Protein AF-A0A401IWB9-F1 (afdb_monomer_lite)

InterPro domains:
  IPR001991 Sodium:dicarboxylate symporter [PF00375] (31-141)
  IPR001991 Sodium:dicarboxylate symporter [PTHR42865] (23-133)
  IPR036458 Sodium:dicarboxylate symporter superfamily [G3DSA:1.10.3860.10] (20-152)
  IPR036458 Sodium:dicarboxylate symporter superfamily [SSF118215] (30-143)

Structure (mmCIF, N/CA/C/O backbone):
data_AF-A0A401IWB9-F1
#
_entry.id   AF-A0A401IWB9-F1
#
loop_
_atom_site.group_PDB
_atom_site.id
_atom_site.type_symbol
_atom_site.label_atom_id
_atom_site.label_alt_id
_atom_site.label_comp_id
_atom_site.label_asym_id
_atom_site.label_entity_id
_atom_site.label_seq_id
_atom_site.pdbx_PDB_ins_code
_atom_site.Cartn_x
_atom_site.Cartn_y
_atom_site.Cartn_z
_atom_site.occupancy
_atom_site.B_iso_or_equiv
_atom_site.auth_seq_id
_atom_site.auth_comp_id
_atom_site.auth_asym_id
_atom_site.auth_atom_id
_atom_site.pdbx_PDB_model_num
ATOM 1 N N . MET A 1 1 ? -17.766 -15.327 30.382 1.00 57.47 1 MET A N 1
ATOM 2 C CA . MET A 1 1 ? -18.287 -14.233 29.534 1.00 57.47 1 MET A CA 1
ATOM 3 C C . MET A 1 1 ? -17.286 -13.827 28.449 1.00 57.47 1 MET A C 1
ATOM 5 O O . MET A 1 1 ? -17.728 -13.630 27.328 1.00 57.47 1 MET A O 1
ATOM 9 N N . GLU A 1 2 ? -15.971 -13.803 28.717 1.00 59.25 2 GLU A N 1
ATOM 10 C CA . GLU A 1 2 ? -14.919 -13.500 27.714 1.00 59.25 2 GLU A CA 1
ATOM 11 C C . GLU A 1 2 ? -14.899 -14.417 26.475 1.00 59.25 2 GLU A C 1
ATOM 13 O O . GLU A 1 2 ? -14.804 -13.928 25.352 1.00 59.25 2 GLU A O 1
ATOM 18 N N . TYR A 1 3 ? -15.099 -15.730 26.636 1.00 63.66 3 TYR A N 1
ATOM 19 C CA . TYR A 1 3 ? -15.138 -16.655 25.491 1.00 63.66 3 TYR A CA 1
ATOM 20 C C . TYR A 1 3 ? -16.298 -16.385 24.520 1.00 63.66 3 TYR A C 1
ATOM 22 O O . TYR A 1 3 ? -16.199 -16.677 23.331 1.00 63.66 3 TYR A O 1
ATOM 30 N N . LEU A 1 4 ? -17.405 -15.817 25.014 1.00 63.91 4 LEU A N 1
ATOM 31 C CA . LEU A 1 4 ? -18.575 -15.511 24.190 1.00 63.91 4 LEU A CA 1
ATOM 32 C C . LEU A 1 4 ? -18.304 -14.284 23.307 1.00 63.91 4 LEU A C 1
ATOM 34 O O . LEU A 1 4 ? -18.675 -14.268 22.139 1.00 63.91 4 LEU A O 1
ATOM 38 N N . THR A 1 5 ? -17.607 -13.279 23.847 1.00 67.12 5 THR A N 1
ATOM 39 C CA . THR A 1 5 ? -17.209 -12.075 23.105 1.00 67.12 5 THR A CA 1
ATOM 40 C C . THR A 1 5 ? -16.154 -12.363 22.040 1.00 67.12 5 THR A C 1
ATOM 42 O O . THR A 1 5 ? -16.248 -11.815 20.943 1.00 67.12 5 THR A O 1
ATOM 45 N N . GLU A 1 6 ? -15.204 -13.264 22.310 1.00 65.88 6 GLU A N 1
ATOM 46 C CA . GLU A 1 6 ? -14.220 -13.714 21.313 1.00 65.88 6 GLU A CA 1
ATOM 47 C C . GLU A 1 6 ? -14.897 -14.433 20.140 1.00 65.88 6 GLU A C 1
ATOM 49 O O . GLU A 1 6 ? -14.651 -14.100 18.980 1.00 65.88 6 GLU A O 1
ATOM 54 N N . PHE A 1 7 ? -15.817 -15.361 20.429 1.00 73.50 7 PHE A N 1
ATOM 55 C CA . PHE A 1 7 ? -16.559 -16.084 19.393 1.00 73.50 7 PHE A CA 1
ATOM 56 C C . PHE A 1 7 ? -17.423 -15.153 18.535 1.00 73.50 7 PHE A C 1
ATOM 58 O O . PHE A 1 7 ? -17.463 -15.298 17.313 1.00 73.50 7 PHE A O 1
ATOM 65 N N . VAL A 1 8 ? -18.089 -14.174 19.157 1.00 73.06 8 VAL A N 1
ATOM 66 C CA . VAL A 1 8 ? -18.911 -13.175 18.454 1.00 73.06 8 VAL A CA 1
ATOM 67 C C . VAL A 1 8 ? -18.057 -12.296 17.541 1.00 73.06 8 VAL A C 1
ATOM 69 O O . VAL A 1 8 ? -18.472 -12.003 16.423 1.00 73.06 8 VAL A O 1
ATOM 72 N N . LEU A 1 9 ? -16.855 -11.912 17.965 1.00 68.50 9 LEU A N 1
ATOM 73 C CA . LEU A 1 9 ? -15.958 -11.090 17.153 1.00 68.50 9 LEU A CA 1
ATOM 74 C C . LEU A 1 9 ? -15.316 -11.854 15.997 1.00 68.50 9 LEU A C 1
ATOM 76 O O . LEU A 1 9 ? -15.211 -11.307 14.901 1.00 68.50 9 LEU A O 1
ATOM 80 N N . ILE A 1 10 ? -14.953 -13.119 16.205 1.00 71.75 10 ILE A N 1
ATOM 81 C CA . ILE A 1 10 ? -14.496 -14.001 15.124 1.00 71.75 10 ILE A CA 1
ATOM 82 C C . ILE A 1 10 ? -15.629 -14.216 14.113 1.00 71.75 10 ILE A C 1
ATOM 84 O O . ILE A 1 10 ? -15.398 -14.129 12.909 1.00 71.75 10 ILE A O 1
ATOM 88 N N . LEU A 1 11 ? -16.867 -14.408 14.579 1.00 73.19 11 LEU A N 1
ATOM 89 C CA . LEU A 1 11 ? -18.049 -14.468 13.714 1.00 73.19 11 LEU A CA 1
ATOM 90 C C . LEU A 1 11 ? -18.284 -13.160 12.956 1.00 73.19 11 LEU A C 1
ATOM 92 O O . LEU A 1 11 ? -18.688 -13.196 11.797 1.00 73.19 11 LEU A O 1
ATOM 96 N N . LEU A 1 12 ? -18.009 -12.013 13.572 1.00 72.56 12 LEU A N 1
ATOM 97 C CA . LEU A 1 12 ? -18.176 -10.708 12.942 1.00 72.56 12 LEU A CA 1
ATOM 98 C C . LEU A 1 12 ? -17.075 -10.426 11.904 1.00 72.56 12 LEU A C 1
ATOM 100 O O . LEU A 1 12 ? -17.372 -9.918 10.825 1.00 72.56 12 LEU A O 1
ATOM 104 N N . ALA A 1 13 ? -15.833 -10.841 12.167 1.00 67.50 13 ALA A N 1
ATOM 105 C CA . ALA A 1 13 ? -14.743 -10.827 11.190 1.00 67.50 13 ALA A CA 1
ATOM 106 C C . ALA A 1 13 ? -15.005 -11.807 10.030 1.00 67.50 13 ALA A C 1
ATOM 108 O O . ALA A 1 13 ? -14.793 -11.472 8.863 1.00 67.50 13 ALA A O 1
ATOM 109 N N . ALA A 1 14 ? -15.544 -12.992 10.324 1.00 71.88 14 ALA A N 1
ATOM 110 C CA . ALA A 1 14 ? -15.978 -13.949 9.313 1.00 71.88 14 ALA A CA 1
ATOM 111 C C . ALA A 1 14 ? -17.156 -13.408 8.486 1.00 71.88 14 ALA A C 1
ATOM 113 O O . ALA A 1 14 ? -17.167 -13.572 7.269 1.00 71.88 14 ALA A O 1
ATOM 114 N N . ALA A 1 15 ? -18.110 -12.708 9.105 1.00 71.25 15 ALA A N 1
ATOM 115 C CA . ALA A 1 15 ? -19.214 -12.043 8.415 1.00 71.25 15 ALA A CA 1
ATOM 116 C C . ALA A 1 15 ? -18.725 -10.884 7.534 1.00 71.25 15 ALA A C 1
ATOM 118 O O . ALA A 1 15 ? -19.218 -10.708 6.421 1.00 71.25 15 ALA A O 1
ATOM 119 N N . PHE A 1 16 ? -17.715 -10.136 7.984 1.00 70.12 16 PHE A N 1
ATOM 120 C CA . PHE A 1 16 ? -17.045 -9.107 7.191 1.00 70.12 16 PHE A CA 1
ATOM 121 C C . PHE A 1 16 ? -16.360 -9.708 5.954 1.00 70.12 16 PHE A C 1
ATOM 123 O O . PHE A 1 16 ? -16.594 -9.259 4.829 1.00 70.12 16 PHE A O 1
ATOM 130 N N . LEU A 1 17 ? -15.578 -10.777 6.143 1.00 68.56 17 LEU A N 1
ATOM 131 C CA . LEU A 1 17 ? -14.941 -11.524 5.055 1.00 68.56 17 LEU A CA 1
ATOM 132 C C . LEU A 1 17 ? -15.977 -12.132 4.096 1.00 68.56 17 LEU A C 1
ATOM 134 O O . LEU A 1 17 ? -15.805 -12.064 2.878 1.00 68.56 17 LEU A O 1
ATOM 138 N N . ALA A 1 18 ? -17.080 -12.667 4.622 1.00 71.44 18 ALA A N 1
ATOM 139 C CA . ALA A 1 18 ? -18.179 -13.214 3.832 1.00 71.44 18 ALA A CA 1
ATOM 140 C C . ALA A 1 18 ? -18.924 -12.129 3.039 1.00 71.44 18 ALA A C 1
ATOM 142 O O . ALA A 1 18 ? -19.260 -12.350 1.876 1.00 71.44 18 ALA A O 1
ATOM 143 N N . GLY A 1 19 ? -19.133 -10.942 3.616 1.00 66.19 19 GLY A N 1
ATOM 144 C CA . GLY A 1 19 ? -19.715 -9.790 2.923 1.00 66.19 19 GLY A CA 1
ATOM 145 C C . GLY A 1 19 ? -18.848 -9.329 1.749 1.00 66.19 19 GLY A C 1
ATOM 146 O O . GLY A 1 19 ? -19.350 -9.101 0.646 1.00 66.19 19 GLY A O 1
ATOM 147 N N . LEU A 1 20 ? -17.529 -9.298 1.946 1.00 64.88 20 LEU A N 1
ATOM 148 C CA . LEU A 1 20 ? -16.554 -9.004 0.892 1.00 64.88 20 LEU A CA 1
ATOM 149 C C . LEU A 1 20 ? -16.525 -10.085 -0.198 1.00 64.88 20 LEU A C 1
ATOM 151 O O . LEU A 1 20 ? -16.473 -9.772 -1.393 1.00 64.88 20 LEU A O 1
ATOM 155 N N . TYR A 1 21 ? -16.616 -11.354 0.200 1.00 67.06 21 TYR A N 1
ATOM 156 C CA . TYR A 1 21 ? -16.713 -12.486 -0.718 1.00 67.06 21 TYR A CA 1
ATOM 157 C C . TYR A 1 21 ? -17.995 -12.432 -1.566 1.00 67.06 21 TYR A C 1
ATOM 159 O O . TYR A 1 21 ? -17.947 -12.643 -2.782 1.00 67.06 21 TYR A O 1
ATOM 167 N N . LEU A 1 22 ? -19.131 -12.066 -0.962 1.00 63.41 22 LEU A N 1
ATOM 168 C CA . LEU A 1 22 ? -20.411 -11.927 -1.658 1.00 63.41 22 LEU A CA 1
ATOM 169 C C . LEU A 1 22 ? -20.375 -10.787 -2.686 1.00 63.41 22 LEU A C 1
ATOM 171 O O . LEU A 1 22 ? -20.865 -10.948 -3.806 1.00 63.41 22 LEU A O 1
ATOM 175 N N . MET A 1 23 ? -19.711 -9.676 -2.352 1.00 59.72 23 MET A N 1
ATOM 176 C CA . MET A 1 23 ? -19.491 -8.564 -3.281 1.00 59.72 23 MET A CA 1
ATOM 177 C C . MET A 1 23 ? -18.647 -8.994 -4.487 1.00 59.72 23 MET A C 1
ATOM 179 O O . MET A 1 23 ? -18.948 -8.623 -5.620 1.00 59.72 23 MET A O 1
ATOM 183 N N . ARG A 1 24 ? -17.638 -9.846 -4.280 1.00 57.69 24 ARG A N 1
ATOM 184 C CA . ARG A 1 24 ? -16.795 -10.367 -5.368 1.00 57.69 24 ARG A CA 1
ATOM 185 C C . ARG A 1 24 ? -17.556 -11.300 -6.321 1.00 57.69 24 ARG A C 1
ATOM 187 O O . ARG A 1 24 ? -17.219 -11.356 -7.502 1.00 57.69 24 ARG A O 1
ATOM 194 N N . ARG A 1 25 ? -18.620 -11.969 -5.857 1.00 61.19 25 ARG A N 1
ATOM 195 C CA . ARG A 1 25 ? -19.490 -12.821 -6.694 1.00 61.19 25 ARG A CA 1
ATOM 196 C C . ARG A 1 25 ? -20.312 -12.024 -7.722 1.00 61.19 25 ARG A C 1
ATOM 198 O O . ARG A 1 25 ? -20.692 -12.565 -8.757 1.00 61.19 25 ARG A O 1
ATOM 205 N N . HIS A 1 26 ? -20.540 -10.734 -7.473 1.00 59.81 26 HIS A N 1
ATOM 206 C CA . HIS A 1 26 ? -21.345 -9.846 -8.320 1.00 59.81 26 HIS A CA 1
ATOM 207 C C . HIS A 1 26 ? -20.580 -9.183 -9.487 1.00 59.81 26 HIS A C 1
ATOM 209 O O . HIS A 1 26 ? -21.089 -8.235 -10.079 1.00 59.81 26 HIS A O 1
ATOM 215 N N . HIS A 1 27 ? -19.381 -9.665 -9.848 1.00 61.44 27 HIS A N 1
ATOM 216 C CA . HIS A 1 27 ? -18.577 -9.141 -10.972 1.00 61.44 27 HIS A CA 1
ATOM 217 C C . HIS A 1 27 ? -18.294 -7.623 -10.911 1.00 61.44 27 HIS A C 1
ATOM 219 O O . HIS A 1 27 ? -18.067 -6.974 -11.933 1.00 61.44 27 HIS A O 1
ATOM 225 N N . VAL A 1 28 ? -18.275 -7.025 -9.716 1.00 67.19 28 VAL A N 1
ATOM 226 C CA . VAL A 1 28 ? -17.828 -5.635 -9.550 1.00 67.19 28 VAL A CA 1
ATOM 227 C C . VAL A 1 28 ? -16.353 -5.514 -9.930 1.00 67.19 28 VAL A C 1
ATOM 229 O O . VAL A 1 28 ? -15.534 -6.372 -9.605 1.00 67.19 28 VAL A O 1
ATOM 232 N N . SER A 1 29 ? -16.011 -4.430 -10.631 1.00 75.19 29 SER A N 1
ATOM 233 C CA . SER A 1 29 ? -14.640 -4.143 -11.066 1.00 75.19 29 SER A CA 1
ATOM 234 C C . SER A 1 29 ? -13.662 -4.192 -9.888 1.00 75.19 29 SER A C 1
ATOM 236 O O . SER A 1 29 ? -13.932 -3.562 -8.861 1.00 75.19 29 SER A O 1
ATOM 238 N N . PHE A 1 30 ? -12.509 -4.840 -10.080 1.00 75.69 30 PHE A N 1
ATOM 239 C CA . PHE A 1 30 ? -11.473 -5.030 -9.057 1.00 75.69 30 PHE A CA 1
ATOM 240 C C . PHE A 1 30 ? -11.143 -3.742 -8.289 1.00 75.69 30 PHE A C 1
ATOM 242 O O . PHE A 1 30 ? -11.143 -3.745 -7.063 1.00 75.69 30 PHE A O 1
ATOM 249 N N . THR A 1 31 ? -10.972 -2.619 -8.993 1.00 83.44 31 THR A N 1
ATOM 250 C CA . THR A 1 31 ? -10.707 -1.309 -8.383 1.00 83.44 31 THR A CA 1
ATOM 251 C C . THR A 1 31 ? -11.769 -0.913 -7.358 1.00 83.44 31 THR A C 1
ATOM 253 O O . THR A 1 31 ? -11.428 -0.557 -6.236 1.00 83.44 31 THR A O 1
ATOM 256 N N . 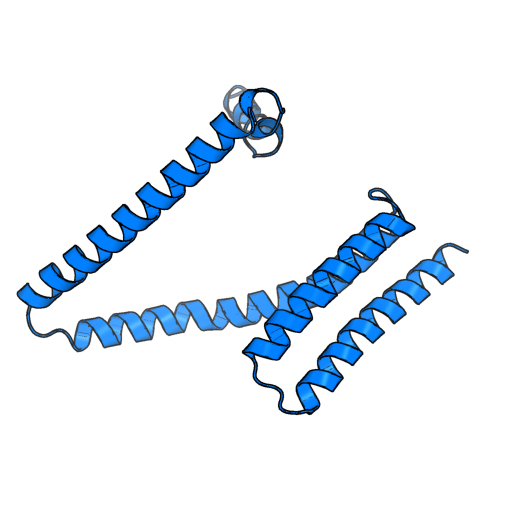LYS A 1 32 ? -13.060 -1.015 -7.699 1.00 80.69 32 LYS A N 1
ATOM 257 C CA . LYS A 1 32 ? -14.148 -0.671 -6.768 1.00 80.69 32 LYS A CA 1
ATOM 258 C C . LYS A 1 32 ? -14.140 -1.592 -5.553 1.00 80.69 32 LYS A C 1
ATOM 260 O O . LYS A 1 32 ? -14.240 -1.108 -4.435 1.00 80.69 32 LYS A O 1
ATOM 265 N N . THR A 1 33 ? -13.952 -2.895 -5.760 1.00 80.12 33 THR A N 1
ATOM 266 C CA . THR A 1 33 ? -13.865 -3.860 -4.659 1.00 80.12 33 THR A CA 1
ATOM 267 C C . THR A 1 33 ? -12.703 -3.548 -3.720 1.00 80.12 33 THR A C 1
ATOM 269 O O . THR A 1 33 ? -12.906 -3.575 -2.513 1.00 80.12 33 THR A O 1
ATOM 272 N N . VAL A 1 34 ? -11.519 -3.205 -4.242 1.00 84.88 34 VAL A N 1
ATOM 273 C CA . VAL A 1 34 ? -10.341 -2.864 -3.425 1.00 84.88 34 VAL A CA 1
ATOM 274 C C . VAL A 1 34 ? -10.567 -1.585 -2.622 1.00 84.88 34 VAL A C 1
ATOM 276 O O . VAL A 1 34 ? -10.318 -1.575 -1.420 1.00 84.88 34 VAL A O 1
ATOM 279 N N . PHE A 1 35 ? -11.082 -0.524 -3.249 1.00 87.19 35 PHE A N 1
ATOM 280 C CA . PHE A 1 35 ? -11.367 0.727 -2.541 1.00 87.19 35 PHE A CA 1
ATOM 281 C C . PHE A 1 35 ? -12.442 0.542 -1.465 1.00 87.19 35 PHE A C 1
ATOM 283 O O . PHE A 1 35 ? -12.254 0.998 -0.341 1.00 87.19 35 PHE A O 1
ATOM 290 N N . THR A 1 36 ? -13.531 -0.178 -1.759 1.00 85.31 36 THR A N 1
ATOM 291 C CA . THR A 1 36 ? -14.555 -0.471 -0.748 1.00 85.31 36 THR A CA 1
ATOM 292 C C . THR A 1 36 ? -14.002 -1.359 0.366 1.00 85.31 36 THR A C 1
ATOM 294 O O . THR A 1 36 ? -14.249 -1.071 1.531 1.00 85.31 36 THR A O 1
ATOM 297 N N . ALA A 1 37 ? -13.209 -2.387 0.047 1.00 83.06 37 ALA A N 1
ATOM 298 C CA . ALA A 1 37 ? -12.556 -3.227 1.053 1.00 83.06 37 ALA A CA 1
ATOM 299 C C . ALA A 1 37 ? -11.670 -2.401 1.993 1.00 83.06 37 ALA A C 1
ATOM 301 O O . ALA A 1 37 ? -11.732 -2.582 3.207 1.00 83.06 37 ALA A 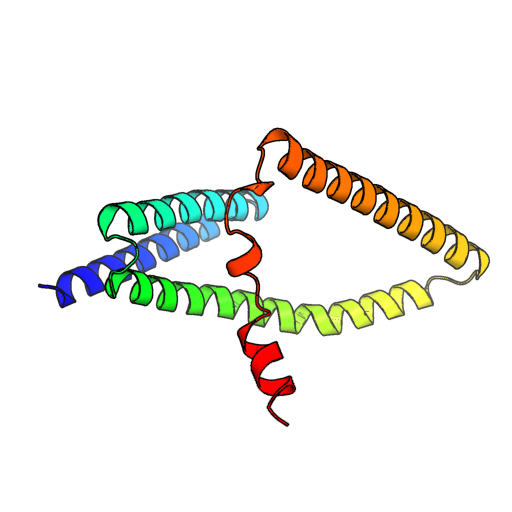O 1
ATOM 302 N N . LEU A 1 38 ? -10.889 -1.469 1.439 1.00 89.19 38 LEU A N 1
ATOM 303 C CA . LEU A 1 38 ? -10.021 -0.583 2.206 1.00 89.19 38 LEU A CA 1
ATOM 304 C C . LEU A 1 38 ? -10.836 0.322 3.134 1.00 89.19 38 LEU A C 1
ATOM 306 O O . LEU A 1 38 ? -10.569 0.370 4.332 1.00 89.19 38 LEU A O 1
ATOM 310 N N . THR A 1 39 ? -11.854 1.006 2.606 1.00 89.56 39 THR A N 1
ATOM 311 C CA . THR A 1 39 ? -12.703 1.897 3.407 1.00 89.56 39 THR A CA 1
ATOM 312 C C . THR A 1 39 ? -13.402 1.138 4.532 1.00 89.56 39 THR A C 1
ATOM 314 O O . THR A 1 39 ? -13.353 1.561 5.685 1.00 89.56 39 THR A O 1
ATOM 317 N N . VAL A 1 40 ? -14.022 0.001 4.219 1.00 85.62 40 VAL A N 1
ATOM 318 C CA . VAL A 1 40 ? -14.768 -0.791 5.204 1.00 85.62 40 VAL A CA 1
ATOM 319 C C . VAL A 1 40 ? -13.802 -1.430 6.215 1.00 85.62 40 VAL A C 1
ATOM 321 O O . VAL A 1 40 ? -14.118 -1.470 7.400 1.00 85.62 40 VAL A O 1
ATOM 324 N N . GLY A 1 41 ? -12.595 -1.828 5.798 1.00 85.62 41 GLY A N 1
ATOM 325 C CA . GLY A 1 41 ? -11.544 -2.335 6.687 1.00 85.62 41 GLY A CA 1
ATOM 326 C C . GLY A 1 41 ? -11.039 -1.292 7.686 1.00 85.62 41 GLY A C 1
ATOM 327 O O . GLY A 1 41 ? -10.902 -1.600 8.868 1.00 85.62 41 GLY A O 1
ATOM 328 N N . ILE A 1 42 ? -10.837 -0.044 7.247 1.00 88.19 42 ILE A N 1
ATOM 329 C CA . ILE A 1 42 ? -10.454 1.068 8.133 1.00 88.19 42 ILE A CA 1
ATOM 330 C C . ILE A 1 42 ? -11.557 1.340 9.162 1.00 88.19 42 ILE A C 1
ATOM 332 O O . ILE A 1 42 ? -11.272 1.435 10.356 1.00 88.19 42 ILE A O 1
ATOM 336 N N . VAL A 1 43 ? -12.818 1.424 8.720 1.00 88.56 43 VAL A N 1
ATOM 337 C CA . VAL A 1 43 ? -13.969 1.646 9.615 1.00 88.56 43 VAL A CA 1
ATOM 338 C C . VAL A 1 43 ? -14.100 0.508 10.627 1.00 88.56 43 VAL A C 1
ATOM 340 O O . VAL A 1 43 ? -14.310 0.759 11.813 1.00 88.56 43 VAL A O 1
ATOM 343 N N . PHE A 1 44 ? -13.931 -0.736 10.179 1.00 83.56 44 PHE A N 1
ATOM 344 C CA . PHE A 1 44 ? -13.978 -1.912 11.039 1.00 83.56 44 PHE A CA 1
ATOM 345 C C . PHE A 1 44 ? -12.852 -1.915 12.084 1.00 83.56 44 PHE A C 1
ATOM 347 O O . PHE A 1 44 ? -13.123 -2.089 13.272 1.00 83.56 44 PHE A O 1
ATOM 354 N N . GLY A 1 45 ? -11.607 -1.662 11.670 1.00 83.81 45 GLY A N 1
ATOM 355 C CA . GLY A 1 45 ? -10.459 -1.604 12.578 1.00 83.81 45 GLY A CA 1
ATOM 356 C C . GLY A 1 45 ? -10.589 -0.495 13.626 1.00 83.81 45 GLY A C 1
ATOM 357 O O . GLY A 1 45 ? -10.351 -0.733 14.811 1.00 83.81 45 GLY A O 1
ATOM 358 N N . PHE A 1 46 ? -11.042 0.692 13.214 1.00 85.06 46 PHE A N 1
ATOM 359 C CA . PHE A 1 46 ? -11.286 1.803 14.136 1.00 85.06 46 PHE A CA 1
ATOM 360 C C . PHE A 1 46 ? -12.437 1.502 15.106 1.00 85.06 46 PHE A C 1
ATOM 362 O O . PHE A 1 46 ? -12.313 1.743 16.306 1.00 85.06 46 PHE A O 1
ATOM 369 N N . GLY A 1 47 ? -13.534 0.914 14.616 1.00 83.88 47 GLY A N 1
ATOM 370 C CA . GLY A 1 47 ? -14.660 0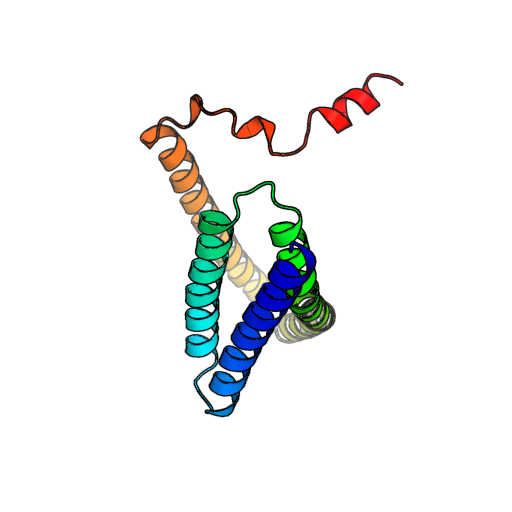.493 15.453 1.00 83.88 47 GLY A CA 1
ATOM 371 C C . GLY A 1 47 ? -14.257 -0.546 16.501 1.00 83.88 47 GLY A C 1
ATOM 372 O O . GLY A 1 47 ? -14.672 -0.451 17.656 1.00 83.88 47 GLY A O 1
ATOM 373 N N . LEU A 1 48 ? -13.391 -1.493 16.132 1.00 79.12 48 LEU A N 1
ATOM 374 C CA . LEU A 1 48 ? -12.874 -2.504 17.051 1.00 79.12 48 LEU A CA 1
ATOM 375 C C . LEU A 1 48 ? -12.029 -1.875 18.171 1.00 79.12 48 LEU A C 1
ATOM 377 O O . LEU A 1 48 ? -12.229 -2.194 19.345 1.00 79.12 48 LEU A O 1
ATOM 381 N N . GLN A 1 49 ? -11.133 -0.944 17.826 1.00 79.75 49 GLN A N 1
ATOM 382 C CA . GLN A 1 49 ? -10.318 -0.225 18.812 1.00 79.75 49 GLN A CA 1
ATOM 383 C C . GLN A 1 49 ? -11.159 0.681 19.725 1.00 79.75 49 GLN A C 1
ATOM 385 O O . GLN A 1 49 ? -10.873 0.761 20.919 1.00 79.75 49 GLN A O 1
ATOM 390 N N . ALA A 1 50 ? -12.209 1.320 19.200 1.00 81.56 50 ALA A N 1
ATOM 391 C CA . ALA A 1 50 ? -13.071 2.223 19.965 1.00 81.56 50 ALA A CA 1
ATOM 392 C C . ALA A 1 50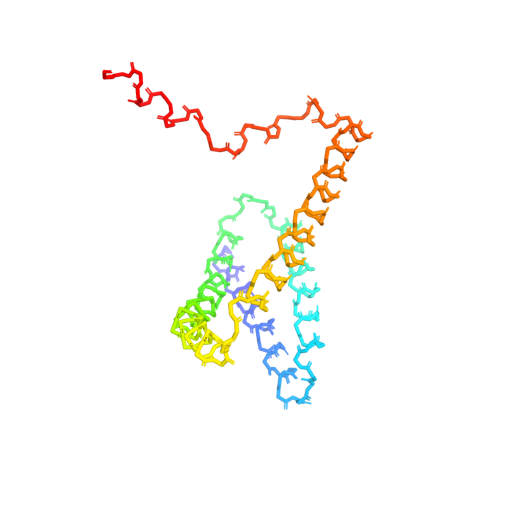 ? -13.946 1.502 21.007 1.00 81.56 50 ALA A C 1
ATOM 394 O O . ALA A 1 50 ? -14.196 2.057 22.075 1.00 81.56 50 ALA A O 1
ATOM 395 N N . VAL A 1 51 ? -14.411 0.281 20.718 1.00 78.31 51 VAL A N 1
ATOM 396 C CA . VAL A 1 51 ? -15.307 -0.471 21.619 1.00 78.31 51 VAL A CA 1
ATOM 397 C C . VAL A 1 51 ? -14.537 -1.284 22.665 1.00 78.31 51 VAL A C 1
ATOM 399 O O . VAL A 1 51 ? -14.960 -1.341 23.817 1.00 78.31 51 VAL A O 1
ATOM 402 N N . PHE A 1 52 ? -13.416 -1.913 22.290 1.00 73.62 52 PHE A N 1
ATOM 403 C CA . PHE A 1 52 ? -12.704 -2.866 23.159 1.00 73.62 52 PHE A CA 1
ATOM 404 C C . PHE A 1 52 ? -11.402 -2.324 23.768 1.00 73.62 52 PHE A C 1
ATOM 406 O O . PHE A 1 52 ? -10.847 -2.958 24.666 1.00 73.62 52 PHE A O 1
ATOM 413 N N . GLY A 1 53 ? -10.924 -1.158 23.322 1.00 67.06 53 GLY A N 1
ATOM 414 C CA . GLY A 1 53 ? -9.668 -0.562 23.779 1.00 67.06 53 GLY A CA 1
ATOM 415 C C . GLY A 1 53 ? -8.416 -1.261 23.226 1.00 67.06 53 GLY A C 1
ATOM 416 O O . GLY A 1 53 ? -8.422 -2.438 22.870 1.00 67.06 53 GLY A O 1
ATOM 417 N N . THR A 1 54 ? -7.301 -0.529 23.156 1.00 62.12 54 THR A N 1
ATOM 418 C CA . THR A 1 54 ? -6.047 -0.954 22.499 1.00 62.12 54 THR A CA 1
ATOM 419 C C . THR A 1 54 ? -5.286 -2.088 23.196 1.00 62.12 54 THR A C 1
ATOM 421 O O . THR A 1 54 ? -4.439 -2.705 22.560 1.00 62.12 54 THR A O 1
ATOM 424 N N . GLN A 1 55 ? -5.571 -2.389 24.468 1.00 61.56 55 GLN A N 1
ATOM 425 C CA . GLN A 1 55 ? -4.865 -3.425 25.247 1.00 61.56 55 GLN A CA 1
ATOM 426 C C . GLN A 1 55 ? -5.689 -4.697 25.497 1.00 61.56 55 GLN A C 1
ATOM 428 O O . GLN A 1 55 ? -5.295 -5.551 26.290 1.00 61.56 55 GLN A O 1
ATOM 433 N N . SER A 1 56 ? -6.842 -4.848 24.843 1.00 68.19 56 SER A N 1
ATOM 434 C CA . SER A 1 56 ? -7.653 -6.049 25.027 1.00 68.19 56 SER A CA 1
ATOM 435 C C . SER A 1 56 ? -7.092 -7.224 24.224 1.00 68.19 56 SER A C 1
ATOM 437 O O . SER A 1 56 ? -6.931 -7.147 23.005 1.00 68.19 56 SER A O 1
ATOM 439 N N . LYS A 1 57 ? -6.864 -8.353 24.908 1.00 72.44 57 LYS A N 1
ATOM 440 C CA . LYS A 1 57 ? -6.436 -9.643 24.328 1.00 72.44 57 LYS A CA 1
ATOM 441 C C . LYS A 1 57 ? -7.377 -10.147 23.219 1.00 72.44 57 LYS A C 1
ATOM 443 O O . LYS A 1 57 ? -6.996 -10.923 22.345 1.00 72.44 57 LYS A O 1
ATOM 448 N N . ILE A 1 58 ? -8.613 -9.663 23.235 1.00 73.38 58 ILE A N 1
ATOM 449 C CA . ILE A 1 58 ? -9.637 -9.969 22.243 1.00 73.38 58 ILE A CA 1
ATOM 450 C C . ILE A 1 58 ? -9.310 -9.284 20.903 1.00 73.38 58 ILE A C 1
ATOM 452 O O . ILE A 1 58 ? -9.433 -9.902 19.847 1.00 73.38 58 ILE A O 1
ATOM 456 N N . VAL A 1 59 ? -8.838 -8.031 20.933 1.00 76.88 59 VAL A N 1
ATOM 457 C CA . VAL A 1 59 ? -8.470 -7.275 19.723 1.00 76.88 59 VAL A CA 1
ATOM 458 C C . VAL A 1 59 ? -7.252 -7.901 19.052 1.00 76.88 59 VAL A C 1
ATOM 460 O O . VAL A 1 59 ? -7.270 -8.083 17.838 1.00 76.88 59 VAL A O 1
ATOM 463 N N . SER A 1 60 ? -6.232 -8.292 19.825 1.00 79.94 60 SER A N 1
ATOM 464 C CA . SER A 1 60 ? -5.053 -8.970 19.270 1.00 79.94 60 SER A CA 1
ATOM 465 C C . SER A 1 60 ? -5.429 -10.292 18.606 1.00 79.94 60 SER A C 1
ATOM 467 O O . SER A 1 60 ? -5.022 -10.542 17.481 1.00 79.94 60 SER A O 1
ATOM 469 N N . THR A 1 61 ? -6.296 -11.083 19.245 1.00 80.25 61 THR A N 1
ATOM 470 C CA . THR A 1 61 ? -6.757 -12.360 18.685 1.00 80.25 61 THR A CA 1
ATOM 471 C C . THR A 1 61 ? -7.467 -12.155 17.343 1.00 80.25 61 THR A C 1
ATOM 473 O O . THR A 1 61 ? -7.157 -12.837 16.372 1.00 80.25 61 THR A O 1
ATOM 476 N N . VAL A 1 62 ? -8.388 -11.189 17.242 1.00 78.94 62 VAL A N 1
ATOM 477 C CA . VAL A 1 62 ? -9.083 -10.877 15.975 1.00 78.94 62 VAL A CA 1
ATOM 478 C C . VAL A 1 62 ? -8.104 -10.410 14.893 1.00 78.94 62 VAL A C 1
ATOM 480 O O . VAL A 1 62 ? -8.232 -10.814 13.736 1.00 78.94 62 VAL A O 1
ATOM 483 N N . VAL A 1 63 ? -7.125 -9.580 15.261 1.00 82.69 63 VAL A N 1
ATOM 484 C CA . VAL A 1 63 ? -6.079 -9.110 14.345 1.00 82.69 63 VAL A CA 1
ATOM 485 C C . VAL A 1 63 ? -5.219 -10.273 13.847 1.00 82.69 63 VAL A C 1
ATOM 487 O O . VAL A 1 63 ? -4.971 -10.341 12.648 1.00 82.69 63 VAL A O 1
ATOM 490 N N . ASP A 1 64 ? -4.849 -11.230 14.699 1.00 84.19 64 ASP A N 1
ATOM 491 C CA . ASP A 1 64 ? -4.073 -12.412 14.299 1.00 84.19 64 ASP A CA 1
ATOM 492 C C . ASP A 1 64 ? -4.819 -13.267 13.258 1.00 84.19 64 ASP A C 1
ATOM 494 O O . ASP A 1 64 ? -4.241 -13.684 12.251 1.00 84.19 64 ASP A O 1
ATOM 498 N N . TRP A 1 65 ? -6.129 -13.472 13.438 1.00 83.69 65 TRP A N 1
ATOM 499 C CA . TRP A 1 65 ? -6.964 -14.177 12.455 1.00 83.69 65 TRP A CA 1
ATOM 500 C C . TRP A 1 65 ? -7.085 -13.423 11.124 1.00 83.69 65 TRP A C 1
ATOM 502 O O . TRP A 1 65 ? -7.086 -14.047 10.060 1.00 83.69 65 TRP A O 1
ATOM 512 N N . LEU A 1 66 ? -7.183 -12.090 11.158 1.00 82.88 66 LEU A N 1
ATOM 513 C CA . LEU A 1 66 ? -7.198 -11.271 9.942 1.00 82.88 66 LEU A CA 1
ATOM 514 C C . LEU A 1 66 ? -5.842 -11.276 9.230 1.00 82.88 66 LEU A C 1
ATOM 516 O O . LEU A 1 66 ? -5.805 -11.380 8.000 1.00 82.88 66 LEU A O 1
ATOM 520 N N . ASN A 1 67 ? -4.746 -11.219 9.989 1.00 86.81 67 ASN A N 1
ATOM 521 C CA . ASN A 1 67 ? -3.387 -11.287 9.463 1.00 86.81 67 ASN A CA 1
ATOM 522 C C . ASN A 1 67 ? -3.142 -12.611 8.746 1.00 86.81 67 ASN A C 1
ATOM 524 O O . ASN A 1 67 ? -2.592 -12.593 7.656 1.00 86.81 67 ASN A O 1
ATOM 528 N N . LEU A 1 68 ? -3.658 -13.738 9.246 1.00 86.88 68 LEU A N 1
ATOM 529 C CA . LEU A 1 68 ? -3.537 -15.021 8.544 1.00 86.88 68 LEU A CA 1
ATOM 530 C C . LEU A 1 68 ? -4.054 -14.960 7.091 1.00 86.88 68 LEU A C 1
ATOM 532 O O . LEU A 1 68 ? -3.434 -15.506 6.176 1.00 86.88 68 LEU A O 1
ATOM 536 N N . VAL A 1 69 ? -5.177 -14.274 6.856 1.00 84.94 69 VAL A N 1
ATOM 537 C CA . VAL A 1 69 ? -5.742 -14.098 5.507 1.00 84.94 69 VAL A CA 1
ATOM 538 C C . VAL A 1 69 ? -4.949 -13.061 4.702 1.00 84.94 69 VAL A C 1
ATOM 540 O O . VAL A 1 69 ? -4.697 -13.267 3.511 1.00 84.94 69 VAL A O 1
ATOM 543 N N . GLY A 1 70 ? -4.553 -11.955 5.337 1.00 86.06 70 GLY A N 1
ATOM 544 C CA . GLY A 1 70 ? -3.780 -10.880 4.707 1.00 86.06 70 GLY A CA 1
ATOM 545 C C . GLY A 1 70 ? -2.385 -11.328 4.271 1.00 86.06 70 GLY A C 1
ATOM 546 O O . GLY A 1 70 ? -2.014 -11.169 3.106 1.00 86.06 70 GLY A O 1
ATOM 547 N N . ASP A 1 71 ? -1.651 -11.964 5.173 1.00 90.44 71 ASP A N 1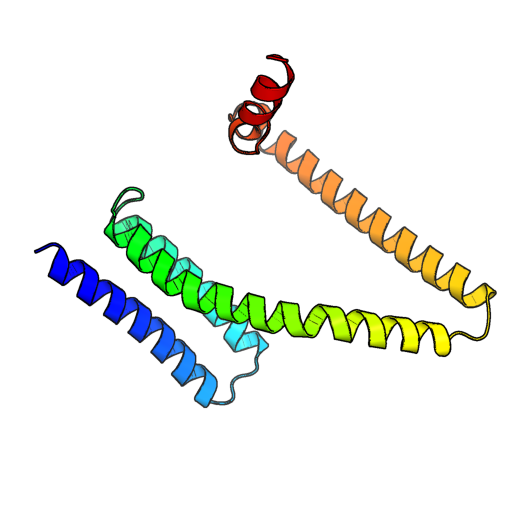
ATOM 548 C CA . ASP A 1 71 ? -0.318 -12.511 4.940 1.00 90.44 71 ASP A CA 1
ATOM 549 C C . ASP A 1 71 ? -0.362 -13.627 3.902 1.00 90.44 71 ASP A C 1
ATOM 551 O O . ASP A 1 71 ? 0.485 -13.670 3.011 1.00 90.44 71 ASP A O 1
ATOM 555 N N . GLY A 1 72 ? -1.396 -14.476 3.935 1.00 90.94 72 GLY A N 1
ATOM 556 C CA . GLY A 1 72 ? -1.630 -15.470 2.890 1.00 90.94 72 GLY A CA 1
ATOM 557 C C . GLY A 1 72 ? -1.741 -14.834 1.499 1.00 90.94 72 GLY A C 1
ATOM 558 O O . GLY A 1 72 ? -1.102 -15.295 0.552 1.00 90.94 72 GLY A O 1
ATOM 559 N N . TYR A 1 73 ? -2.491 -13.736 1.365 1.00 90.25 73 TYR A N 1
ATOM 560 C CA . TYR A 1 73 ? -2.585 -12.996 0.102 1.00 90.25 73 TYR A CA 1
ATOM 561 C C . TYR A 1 73 ? -1.236 -12.397 -0.328 1.00 90.25 73 TYR A C 1
ATOM 563 O O . TYR A 1 73 ? -0.846 -12.543 -1.491 1.00 90.25 73 TYR A O 1
ATOM 571 N N . ILE A 1 74 ? -0.503 -11.764 0.592 1.00 92.19 74 ILE A N 1
ATOM 572 C CA . ILE A 1 74 ? 0.810 -11.165 0.304 1.00 92.19 74 ILE A CA 1
ATOM 573 C C . ILE A 1 74 ? 1.818 -12.239 -0.118 1.00 92.19 74 ILE A C 1
ATOM 575 O O . ILE A 1 74 ? 2.521 -12.050 -1.109 1.00 92.19 74 ILE A O 1
ATOM 579 N N . ALA A 1 75 ? 1.853 -13.382 0.568 1.00 93.56 75 ALA A N 1
ATOM 580 C CA . ALA A 1 75 ? 2.756 -14.489 0.257 1.00 93.56 75 ALA A CA 1
ATOM 581 C C . ALA A 1 75 ? 2.515 -15.048 -1.156 1.00 93.56 75 ALA A C 1
ATOM 583 O O . ALA A 1 75 ? 3.462 -15.301 -1.913 1.00 93.56 75 ALA A O 1
ATOM 584 N N . LEU A 1 76 ? 1.245 -15.182 -1.550 1.00 94.00 76 LEU A N 1
ATOM 585 C CA . LEU A 1 76 ? 0.881 -15.587 -2.908 1.00 94.00 76 LEU A CA 1
ATOM 586 C C . LEU A 1 76 ? 1.327 -14.551 -3.948 1.00 94.00 76 LEU A C 1
ATOM 588 O O . LEU A 1 76 ? 1.889 -14.930 -4.978 1.00 94.00 76 LEU A O 1
ATOM 592 N N . LEU A 1 77 ? 1.140 -13.252 -3.682 1.00 93.19 77 LEU A N 1
ATOM 593 C CA . LEU A 1 77 ? 1.641 -12.201 -4.574 1.00 93.19 77 LEU A CA 1
ATOM 594 C C . LEU A 1 77 ? 3.169 -12.228 -4.681 1.00 93.19 77 LEU A C 1
ATOM 596 O O . LEU A 1 77 ? 3.702 -12.197 -5.787 1.00 93.19 77 LEU A O 1
ATOM 600 N N . GLN A 1 78 ? 3.882 -12.332 -3.561 1.00 92.69 78 GLN A N 1
ATOM 601 C CA . GLN A 1 78 ? 5.345 -12.312 -3.532 1.00 92.69 78 GLN A CA 1
ATOM 602 C C . GLN A 1 78 ? 5.957 -13.460 -4.348 1.00 92.69 78 GLN A C 1
ATOM 604 O O . GLN A 1 78 ? 6.943 -13.250 -5.060 1.00 92.69 78 GLN A O 1
ATOM 609 N N . THR A 1 79 ? 5.331 -14.641 -4.315 1.00 96.25 79 THR A N 1
ATOM 610 C CA . THR A 1 79 ? 5.746 -15.812 -5.107 1.00 96.25 79 THR A CA 1
ATOM 611 C C . THR A 1 79 ? 5.661 -15.550 -6.613 1.00 96.25 79 THR A C 1
ATOM 613 O O . THR A 1 79 ? 6.507 -16.019 -7.370 1.00 96.25 79 THR A O 1
ATOM 616 N N . LEU A 1 80 ? 4.670 -14.771 -7.058 1.00 95.25 80 LEU A N 1
ATOM 617 C CA . LEU A 1 80 ? 4.497 -14.404 -8.468 1.00 95.25 80 LEU A CA 1
ATOM 618 C C . LEU A 1 80 ? 5.408 -13.250 -8.898 1.00 95.25 80 LEU A C 1
ATOM 620 O O . LEU A 1 80 ? 5.856 -13.208 -10.044 1.00 95.25 80 LEU A O 1
ATOM 624 N N . VAL A 1 81 ? 5.682 -12.310 -7.994 1.00 95.94 81 VAL A N 1
ATOM 625 C CA . VAL A 1 81 ? 6.399 -11.067 -8.308 1.00 95.94 81 VAL A CA 1
ATOM 626 C C . VAL A 1 81 ? 7.840 -11.344 -8.742 1.00 95.94 81 VAL A C 1
ATOM 628 O O . VAL A 1 81 ? 8.267 -10.839 -9.778 1.00 95.94 81 VAL A O 1
ATOM 631 N N . ILE A 1 82 ? 8.580 -12.176 -8.000 1.00 95.56 82 ILE A N 1
ATOM 632 C CA . ILE A 1 82 ? 10.000 -12.459 -8.281 1.00 95.56 82 ILE A CA 1
ATOM 633 C C . ILE A 1 82 ? 10.218 -13.035 -9.696 1.00 95.56 82 ILE A C 1
ATOM 635 O O . ILE A 1 82 ? 10.988 -12.441 -10.459 1.00 95.56 82 ILE A O 1
ATOM 639 N N . PRO A 1 83 ? 9.559 -14.141 -10.103 1.00 95.06 83 PRO A N 1
ATOM 640 C CA . PRO A 1 83 ? 9.766 -14.704 -11.436 1.00 95.06 83 PRO A CA 1
ATOM 641 C C . PRO A 1 83 ? 9.276 -13.765 -12.545 1.00 95.06 83 PRO A C 1
ATOM 643 O O . PRO A 1 83 ? 9.921 -13.658 -13.590 1.00 95.06 83 PRO A O 1
ATOM 646 N N . LEU A 1 84 ? 8.172 -13.045 -12.320 1.00 96.19 84 LEU A N 1
ATOM 647 C CA . LEU A 1 84 ? 7.615 -12.130 -13.312 1.00 96.19 84 LEU A CA 1
ATOM 648 C C . LEU A 1 84 ? 8.554 -10.951 -13.597 1.00 96.19 84 LEU A C 1
ATOM 650 O O . LEU A 1 84 ? 8.742 -10.602 -14.763 1.00 96.19 84 LEU A O 1
ATOM 654 N N . ILE A 1 85 ? 9.175 -10.369 -12.563 1.00 95.56 85 ILE A N 1
ATOM 655 C CA . ILE A 1 85 ? 10.149 -9.280 -12.730 1.00 95.56 85 ILE A CA 1
ATOM 656 C C . ILE A 1 85 ? 11.317 -9.746 -13.599 1.00 95.56 85 ILE A C 1
ATOM 658 O O . ILE A 1 85 ? 11.702 -9.031 -14.523 1.00 95.56 85 ILE A O 1
ATOM 662 N N . PHE A 1 86 ? 11.850 -10.947 -13.353 1.00 96.88 86 PHE A N 1
ATOM 663 C CA . PHE A 1 86 ? 12.962 -11.485 -14.136 1.00 96.88 86 PHE A CA 1
ATOM 664 C C . PHE A 1 86 ? 12.598 -11.630 -15.619 1.00 96.88 86 PHE A C 1
ATOM 666 O O . PHE A 1 86 ? 13.286 -11.080 -16.481 1.00 96.88 86 PHE A O 1
ATOM 673 N N . VAL A 1 87 ? 11.486 -12.309 -15.920 1.00 96.00 87 VAL A N 1
ATOM 674 C CA . VAL A 1 87 ? 11.037 -12.522 -17.307 1.00 96.00 87 VAL A CA 1
ATOM 675 C C . VAL A 1 87 ? 10.719 -11.192 -17.994 1.00 96.00 87 VAL A C 1
ATOM 677 O O . VAL A 1 87 ? 11.100 -10.984 -19.147 1.00 96.00 87 VAL A O 1
ATOM 680 N N . SER A 1 88 ? 1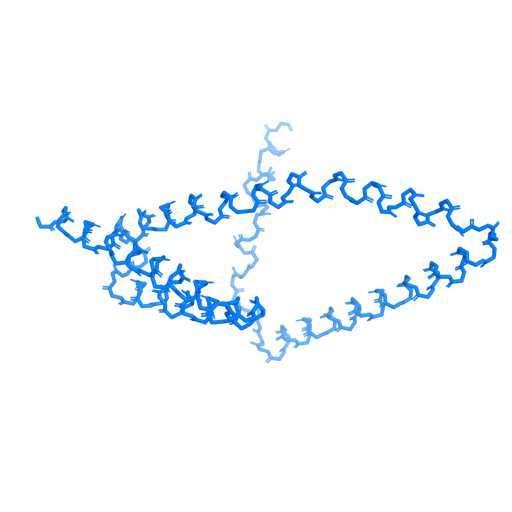0.072 -10.264 -17.284 1.00 95.62 88 SER A N 1
ATOM 681 C CA . SER A 1 88 ? 9.767 -8.928 -17.798 1.00 95.62 88 SER A CA 1
ATOM 682 C C . SER A 1 88 ? 11.036 -8.135 -18.113 1.00 95.62 88 SER A C 1
ATOM 684 O O . SER A 1 88 ? 11.099 -7.474 -19.148 1.00 95.62 88 SER A O 1
ATOM 686 N N . LEU A 1 89 ? 12.049 -8.195 -17.245 1.00 93.62 89 LEU A N 1
ATOM 687 C CA . LEU A 1 89 ? 13.295 -7.451 -17.406 1.00 93.62 89 LEU A CA 1
ATOM 688 C C . LEU A 1 89 ? 14.139 -8.009 -18.555 1.00 93.62 89 LEU A C 1
ATOM 690 O O . LEU A 1 89 ? 14.562 -7.249 -19.425 1.00 93.62 89 LEU A O 1
ATOM 694 N N . VAL A 1 90 ? 14.330 -9.331 -18.599 1.00 94.12 90 VAL A N 1
ATOM 695 C CA . VAL A 1 90 ? 15.049 -10.004 -19.693 1.00 94.12 90 VAL A CA 1
ATOM 696 C C . VAL A 1 90 ? 14.345 -9.753 -21.026 1.00 94.12 90 VAL A C 1
ATOM 698 O O . VAL A 1 90 ? 14.997 -9.381 -21.999 1.00 94.12 90 VAL A O 1
ATOM 701 N N . GLY A 1 91 ? 13.015 -9.883 -21.070 1.00 90.81 91 GLY A N 1
ATOM 702 C CA . GLY A 1 91 ? 12.226 -9.621 -22.274 1.00 90.81 91 GLY A CA 1
ATOM 703 C C . GLY A 1 91 ? 12.272 -8.159 -22.728 1.00 90.81 91 GLY A C 1
ATOM 704 O O . GLY A 1 91 ? 12.303 -7.896 -23.931 1.00 90.81 91 GLY A O 1
ATOM 705 N N . ALA A 1 92 ? 12.300 -7.206 -21.793 1.00 89.06 92 ALA A N 1
ATOM 706 C CA . ALA A 1 92 ? 12.466 -5.791 -22.110 1.00 89.06 92 ALA A CA 1
ATOM 707 C C . ALA A 1 92 ? 13.863 -5.513 -22.680 1.00 89.06 92 ALA A C 1
ATOM 709 O O . ALA A 1 92 ? 13.965 -4.936 -23.760 1.00 89.06 92 ALA A O 1
ATOM 710 N N . PHE A 1 93 ? 14.928 -5.974 -22.018 1.00 86.25 93 PHE A N 1
ATOM 711 C CA . PHE A 1 93 ? 16.297 -5.767 -22.498 1.00 86.25 93 PHE A CA 1
ATOM 712 C C . PHE A 1 93 ? 16.568 -6.452 -23.836 1.00 86.25 93 PHE A C 1
ATOM 714 O O . PHE A 1 93 ? 17.187 -5.843 -24.702 1.00 86.25 93 PHE A O 1
ATOM 721 N N . ALA A 1 94 ? 16.050 -7.663 -24.051 1.00 88.69 94 ALA A N 1
ATOM 722 C CA . ALA A 1 94 ? 16.195 -8.370 -25.323 1.00 88.69 94 ALA A CA 1
ATOM 723 C C . ALA A 1 94 ? 15.553 -7.622 -26.508 1.00 88.69 94 ALA A C 1
ATOM 725 O O . ALA A 1 94 ? 15.974 -7.798 -27.648 1.00 88.69 94 ALA A O 1
ATOM 726 N N . LYS A 1 95 ? 14.541 -6.779 -26.257 1.00 84.06 95 LYS A N 1
ATOM 727 C CA . LYS A 1 95 ? 13.881 -5.953 -27.283 1.00 84.06 95 LYS A CA 1
ATOM 728 C C . LYS A 1 95 ? 14.611 -4.638 -27.576 1.00 84.06 95 LYS A C 1
ATOM 730 O O . LYS A 1 95 ? 14.265 -3.974 -28.552 1.00 84.06 95 LYS A O 1
ATOM 735 N N . LEU A 1 96 ? 15.591 -4.242 -26.762 1.00 82.94 96 LEU A N 1
ATOM 736 C CA . LEU A 1 96 ? 16.366 -3.019 -26.973 1.00 82.94 96 LEU A CA 1
ATOM 737 C C . LEU A 1 96 ? 17.629 -3.344 -27.783 1.00 82.94 96 LEU A C 1
ATOM 739 O O . LEU A 1 96 ? 18.593 -3.891 -27.262 1.00 82.94 96 LEU A O 1
ATOM 743 N N . VAL A 1 97 ? 17.618 -2.983 -29.068 1.00 74.50 97 VAL A N 1
ATOM 744 C CA . VAL A 1 97 ? 18.722 -3.261 -30.009 1.00 74.50 97 VAL A CA 1
ATOM 745 C C . VAL A 1 97 ? 19.780 -2.145 -30.014 1.00 74.50 97 VAL A C 1
ATOM 747 O O . VAL A 1 97 ? 20.956 -2.412 -30.243 1.00 74.50 97 VAL A O 1
ATOM 750 N N . ASN A 1 98 ? 19.393 -0.899 -29.716 1.00 78.25 98 ASN A N 1
ATOM 751 C CA . ASN A 1 98 ? 20.288 0.261 -29.767 1.00 78.25 98 ASN A CA 1
ATOM 752 C C . ASN A 1 98 ? 20.707 0.741 -28.370 1.00 78.25 98 ASN A C 1
ATOM 754 O O . ASN A 1 98 ? 19.881 1.137 -27.544 1.00 78.25 98 ASN A O 1
ATOM 758 N N . THR A 1 99 ? 22.015 0.834 -28.141 1.00 72.25 99 THR A N 1
ATOM 759 C CA . THR A 1 99 ? 22.604 1.312 -26.878 1.00 72.25 99 THR A CA 1
ATOM 760 C C . THR A 1 99 ? 22.272 2.781 -26.567 1.00 72.25 99 THR A C 1
ATOM 762 O O . THR A 1 99 ? 22.175 3.167 -25.400 1.00 72.25 99 THR A O 1
ATOM 765 N N . SER A 1 100 ? 22.054 3.620 -27.589 1.00 77.81 100 SER A N 1
ATOM 766 C CA . SER A 1 100 ? 21.643 5.024 -27.415 1.00 77.81 100 SER A CA 1
ATOM 767 C C . SER A 1 100 ? 20.257 5.159 -26.781 1.00 77.81 100 SER A C 1
ATOM 769 O O . SER A 1 100 ? 20.028 6.067 -25.977 1.00 77.81 100 SER A O 1
ATOM 771 N N . ASP A 1 101 ? 19.353 4.232 -27.098 1.00 79.62 101 ASP A N 1
ATOM 772 C CA . ASP A 1 101 ? 17.975 4.245 -26.612 1.00 79.62 101 ASP A CA 1
ATOM 773 C C . ASP A 1 101 ? 17.918 3.836 -25.136 1.00 79.62 101 ASP A C 1
ATOM 775 O O . ASP A 1 101 ? 17.204 4.461 -24.352 1.00 79.62 101 ASP A O 1
ATOM 779 N N . VAL A 1 102 ? 18.775 2.897 -24.715 1.00 84.19 102 VAL A N 1
ATOM 780 C CA . VAL A 1 102 ? 18.952 2.523 -23.299 1.00 84.19 102 VAL A CA 1
ATOM 781 C C . VAL A 1 102 ? 19.358 3.739 -22.463 1.00 84.19 102 VAL A C 1
ATOM 783 O O . VAL A 1 102 ? 18.754 4.005 -21.421 1.00 84.19 102 VAL A O 1
ATOM 786 N N . LYS A 1 103 ? 20.350 4.514 -22.926 1.00 85.19 103 LYS A N 1
ATOM 787 C CA . LYS A 1 103 ? 20.825 5.707 -22.209 1.00 85.19 103 LYS A CA 1
ATOM 788 C C . LYS A 1 103 ? 19.727 6.765 -22.088 1.00 85.19 103 LYS A C 1
ATOM 790 O O . LYS A 1 103 ? 19.568 7.344 -21.017 1.00 85.19 103 LYS A O 1
ATOM 795 N N . LYS A 1 104 ? 18.961 7.014 -23.155 1.00 88.06 104 LYS A N 1
ATOM 796 C CA . LYS A 1 104 ? 17.889 8.023 -23.163 1.00 88.06 104 LYS A CA 1
ATOM 797 C C . LYS A 1 104 ? 16.713 7.628 -22.265 1.00 88.06 104 LYS A C 1
ATOM 799 O O . LYS A 1 104 ? 16.240 8.461 -21.493 1.00 88.06 104 LYS A O 1
ATOM 804 N N . ILE A 1 105 ? 16.270 6.372 -22.338 1.00 89.50 105 ILE A N 1
ATOM 805 C CA . ILE A 1 105 ? 15.178 5.851 -21.503 1.00 89.50 105 ILE A CA 1
ATOM 806 C C . ILE A 1 105 ? 15.601 5.856 -20.033 1.00 89.50 105 ILE A C 1
ATOM 808 O O . ILE A 1 105 ? 14.888 6.405 -19.198 1.00 89.50 105 ILE A O 1
ATOM 812 N N . SER A 1 106 ? 16.784 5.318 -19.724 1.00 88.88 106 SER A N 1
ATOM 813 C CA . SER A 1 106 ? 17.310 5.286 -18.357 1.00 88.88 106 SER A CA 1
ATOM 814 C C . SER A 1 106 ? 17.477 6.692 -17.777 1.00 88.88 106 SER A C 1
ATOM 816 O O . SER A 1 106 ? 17.013 6.950 -16.670 1.00 88.88 106 SER A O 1
ATOM 818 N N . ALA A 1 107 ? 18.039 7.634 -18.544 1.00 92.50 107 ALA A N 1
ATOM 819 C CA . ALA A 1 107 ? 18.153 9.025 -18.109 1.00 92.50 107 ALA A CA 1
ATOM 820 C C . ALA A 1 107 ? 16.777 9.648 -17.826 1.00 92.50 107 ALA A C 1
ATOM 822 O O . ALA A 1 107 ? 16.592 10.257 -16.778 1.00 92.50 107 ALA A O 1
ATOM 823 N N . SER A 1 108 ? 15.791 9.454 -18.709 1.00 93.62 108 SER A N 1
ATOM 824 C CA . SER A 1 108 ? 14.441 9.998 -18.517 1.00 93.62 108 SER A CA 1
ATOM 825 C C . SER A 1 108 ? 13.739 9.410 -17.289 1.00 93.62 108 SER A C 1
ATOM 827 O O . SER A 1 108 ? 13.138 10.159 -16.514 1.00 93.62 108 SER A O 1
ATOM 829 N N . VAL A 1 109 ? 13.842 8.095 -17.078 1.00 94.62 109 VAL A N 1
ATOM 830 C CA . VAL A 1 109 ? 13.269 7.417 -15.908 1.00 94.62 109 VAL A CA 1
ATOM 831 C C . VAL A 1 109 ? 13.970 7.870 -14.630 1.00 94.62 109 VAL A C 1
ATOM 833 O O . VAL A 1 109 ? 13.293 8.245 -13.676 1.00 94.62 109 VAL A O 1
ATOM 836 N N . LEU A 1 110 ? 15.305 7.901 -14.612 1.00 95.75 110 LEU A N 1
ATOM 837 C CA . LEU A 1 110 ? 16.077 8.298 -13.436 1.00 95.75 110 LEU A CA 1
ATOM 838 C C . LEU A 1 110 ? 15.803 9.754 -13.052 1.00 95.75 110 LEU A C 1
ATOM 840 O O . LEU A 1 110 ? 15.541 10.031 -11.885 1.00 95.75 110 LEU A O 1
ATOM 844 N N . THR A 1 111 ? 15.797 10.675 -14.019 1.00 96.75 111 THR A N 1
ATOM 845 C CA . THR A 1 111 ? 15.433 12.075 -13.769 1.00 96.75 111 THR A CA 1
ATOM 846 C C . THR A 1 111 ? 14.017 12.184 -13.215 1.00 96.75 111 THR A C 1
ATOM 848 O O . THR A 1 111 ? 13.813 12.908 -12.246 1.00 96.75 111 THR A O 1
ATOM 851 N N . THR A 1 112 ? 13.054 11.441 -13.770 1.00 96.38 112 THR A N 1
ATOM 852 C CA . THR A 1 112 ? 11.666 11.459 -13.282 1.00 96.38 112 THR A CA 1
ATOM 853 C C . THR A 1 112 ? 11.574 10.939 -11.849 1.00 96.38 112 THR A C 1
ATOM 855 O O . THR A 1 112 ? 11.022 11.630 -10.998 1.00 96.38 112 THR A O 1
ATOM 858 N N . LEU A 1 113 ? 12.169 9.777 -11.555 1.00 96.75 113 LEU A N 1
ATOM 859 C CA . LEU A 1 113 ? 12.147 9.169 -10.221 1.00 96.75 113 LEU A CA 1
ATOM 860 C C . LEU A 1 113 ? 12.842 10.044 -9.175 1.00 96.75 113 LEU A C 1
ATOM 862 O O . LEU A 1 113 ? 12.317 10.212 -8.073 1.00 96.75 113 LEU A O 1
ATOM 866 N N . LEU A 1 114 ? 14.000 10.622 -9.507 1.00 97.56 114 LEU A N 1
ATOM 867 C CA . LEU A 1 114 ? 14.722 11.520 -8.606 1.00 97.56 114 LEU A CA 1
ATOM 868 C C . LEU A 1 114 ? 13.942 12.810 -8.359 1.00 97.56 114 LEU A C 1
ATOM 870 O O . LEU A 1 114 ? 13.842 13.240 -7.213 1.00 97.56 114 LEU A O 1
ATOM 874 N N . LEU A 1 115 ? 13.347 13.398 -9.397 1.00 97.62 115 LEU A N 1
ATOM 875 C CA . LEU A 1 115 ? 12.560 14.623 -9.270 1.00 97.62 115 LEU A CA 1
ATOM 876 C C . LEU A 1 115 ? 11.307 14.391 -8.418 1.00 97.62 115 LEU A C 1
ATOM 878 O O . LEU A 1 115 ? 11.046 15.170 -7.501 1.00 97.62 115 LEU A O 1
ATOM 882 N N . THR A 1 116 ? 10.562 13.305 -8.649 1.00 97.12 116 THR A N 1
ATOM 883 C CA . THR A 1 116 ? 9.378 12.984 -7.835 1.00 97.12 116 THR A CA 1
ATOM 884 C C . THR A 1 116 ? 9.749 12.636 -6.396 1.00 97.12 116 THR A C 1
ATOM 886 O O . THR A 1 116 ? 9.035 13.026 -5.476 1.00 97.12 116 THR A O 1
ATOM 889 N N . THR A 1 117 ? 10.883 11.960 -6.182 1.00 96.75 117 THR A N 1
ATOM 890 C CA . THR A 1 117 ? 11.393 11.652 -4.835 1.00 96.75 117 THR A CA 1
ATOM 891 C C . THR A 1 117 ? 11.809 12.925 -4.105 1.00 96.75 117 THR A C 1
ATOM 893 O O . THR A 1 117 ? 11.436 13.111 -2.950 1.00 96.75 117 THR A O 1
ATOM 896 N N . ALA A 1 118 ? 12.521 13.835 -4.777 1.00 97.31 118 ALA A N 1
ATOM 897 C CA . ALA A 1 118 ? 12.890 15.130 -4.218 1.00 97.31 118 ALA A CA 1
ATOM 898 C C . ALA A 1 118 ? 11.646 15.953 -3.852 1.00 97.31 118 ALA A C 1
ATOM 900 O O . ALA A 1 118 ? 11.570 16.482 -2.747 1.00 97.31 118 ALA A O 1
ATOM 901 N N . ALA A 1 119 ? 10.636 15.999 -4.728 1.00 96.62 119 ALA A N 1
ATOM 902 C CA . ALA A 1 119 ? 9.368 16.668 -4.440 1.00 96.62 119 ALA A CA 1
ATOM 903 C C . ALA A 1 119 ? 8.647 16.050 -3.226 1.00 96.62 119 ALA A C 1
ATOM 905 O O . ALA A 1 119 ? 8.221 16.779 -2.331 1.00 96.62 119 ALA A O 1
ATOM 906 N N . ALA A 1 120 ? 8.561 14.717 -3.149 1.00 96.56 120 ALA A N 1
ATOM 907 C CA . ALA A 1 120 ? 7.965 14.020 -2.009 1.00 96.56 120 ALA A CA 1
ATOM 908 C C . ALA A 1 120 ? 8.728 14.286 -0.698 1.00 96.56 120 ALA A C 1
ATOM 910 O O . ALA A 1 120 ? 8.104 14.541 0.331 1.00 96.56 120 ALA A O 1
ATOM 911 N N . ALA A 1 121 ? 10.064 14.292 -0.736 1.00 95.81 121 ALA A N 1
ATOM 912 C CA . ALA A 1 121 ? 10.904 14.600 0.420 1.00 95.81 121 ALA A CA 1
ATOM 913 C C . ALA A 1 121 ? 10.721 16.051 0.894 1.00 95.81 121 ALA A C 1
ATOM 915 O O . ALA A 1 121 ? 10.598 16.285 2.094 1.00 95.81 121 ALA A O 1
ATOM 916 N N . LEU A 1 122 ? 10.636 17.016 -0.029 1.00 95.62 122 LEU A N 1
ATOM 917 C CA . LEU A 1 122 ? 10.358 18.417 0.302 1.00 95.62 122 LEU A CA 1
ATOM 918 C C . LEU A 1 122 ? 8.984 18.586 0.961 1.00 95.62 122 LEU A C 1
ATOM 920 O O . LEU A 1 122 ? 8.880 19.303 1.954 1.00 95.62 122 LEU A O 1
ATOM 924 N N . ILE A 1 123 ? 7.950 17.899 0.463 1.00 94.81 123 ILE A N 1
ATOM 925 C CA . ILE A 1 123 ? 6.618 17.892 1.091 1.00 94.81 123 ILE A CA 1
ATOM 926 C C . ILE A 1 123 ? 6.686 17.254 2.486 1.00 94.81 123 ILE A C 1
ATOM 928 O O . ILE A 1 123 ? 6.133 17.806 3.435 1.00 94.81 123 ILE A O 1
ATOM 932 N N . GLY A 1 124 ? 7.396 16.131 2.634 1.00 91.31 124 GLY A N 1
ATOM 933 C CA . GLY A 1 124 ? 7.580 15.456 3.921 1.00 91.31 124 GLY A CA 1
ATOM 934 C C . GLY A 1 124 ? 8.267 16.348 4.960 1.00 91.31 124 GLY A C 1
ATOM 935 O O . GLY A 1 124 ? 7.752 16.519 6.064 1.00 91.31 124 GLY A O 1
ATOM 936 N N . ILE A 1 125 ? 9.382 16.983 4.586 1.00 89.81 125 ILE A N 1
ATOM 937 C CA . ILE A 1 125 ? 10.111 17.931 5.441 1.00 89.81 125 ILE A CA 1
ATOM 938 C C . ILE A 1 125 ? 9.241 19.157 5.750 1.00 89.81 125 ILE A C 1
ATOM 940 O O . ILE A 1 125 ? 9.143 19.570 6.905 1.00 89.81 125 ILE A O 1
ATOM 944 N N . GLY A 1 126 ? 8.562 19.714 4.744 1.00 91.62 126 GLY A N 1
ATOM 945 C CA . GLY A 1 126 ? 7.645 20.840 4.914 1.00 91.62 126 GLY A CA 1
ATOM 946 C C . GLY A 1 126 ? 6.524 20.537 5.909 1.00 91.62 126 GLY A C 1
ATOM 947 O O . GLY A 1 126 ? 6.227 21.366 6.766 1.00 91.62 126 GLY A O 1
ATOM 948 N N . SER A 1 127 ? 5.965 19.325 5.866 1.00 89.94 127 SER A N 1
ATOM 949 C CA . SER A 1 127 ? 4.957 18.869 6.827 1.00 89.94 127 SER A CA 1
ATOM 950 C C . SER A 1 127 ? 5.503 18.856 8.261 1.00 89.94 127 SER A C 1
ATOM 952 O O . SER A 1 127 ? 4.819 19.302 9.179 1.00 89.94 127 SER A O 1
ATOM 954 N N . VAL A 1 128 ? 6.747 18.418 8.475 1.00 88.31 128 VAL A N 1
ATOM 955 C CA . VAL A 1 128 ? 7.378 18.435 9.810 1.00 88.31 128 VAL A CA 1
ATOM 956 C C . VAL A 1 128 ? 7.505 19.857 10.358 1.00 88.31 128 VAL A C 1
ATOM 958 O O . VAL A 1 128 ? 7.205 20.082 11.532 1.00 88.31 128 VAL A O 1
ATOM 961 N N . PHE A 1 129 ? 7.903 20.818 9.518 1.00 86.94 129 PHE A N 1
ATOM 962 C CA . PHE A 1 129 ? 8.032 22.220 9.921 1.00 86.94 129 PHE A CA 1
ATOM 963 C C . PHE A 1 129 ? 6.677 22.894 10.179 1.00 86.94 129 PHE A C 1
ATOM 965 O O . PHE A 1 129 ? 6.518 23.547 11.206 1.00 86.94 129 PHE A O 1
ATOM 972 N N . VAL A 1 130 ? 5.687 22.717 9.296 1.00 88.38 130 VAL A N 1
ATOM 973 C CA . VAL A 1 130 ? 4.357 23.347 9.434 1.00 88.38 130 VAL A CA 1
ATOM 974 C C . VAL A 1 130 ? 3.626 22.840 10.677 1.00 88.38 130 VAL A C 1
ATOM 976 O O . VAL A 1 130 ? 3.106 23.633 11.464 1.00 88.38 130 VAL A O 1
ATOM 979 N N . PHE A 1 131 ? 3.621 21.525 10.894 1.00 86.19 131 PHE A N 1
ATOM 980 C CA . PHE A 1 131 ? 2.951 20.915 12.043 1.00 86.19 131 PHE A CA 1
ATOM 981 C C . PHE A 1 131 ? 3.806 20.927 13.321 1.00 86.19 131 PHE A C 1
ATOM 983 O O . PHE A 1 131 ? 3.386 20.357 14.324 1.00 86.19 131 PHE A O 1
ATOM 990 N N . HIS A 1 132 ? 4.984 21.573 13.301 1.00 79.50 132 HIS A N 1
ATOM 991 C CA . HIS A 1 132 ? 5.918 21.652 14.431 1.00 79.50 132 HIS A CA 1
ATOM 992 C C . HIS A 1 132 ? 6.172 20.278 15.083 1.00 79.50 132 HIS A C 1
ATOM 994 O O . HIS A 1 132 ? 6.271 20.148 16.304 1.00 79.50 132 HIS A O 1
ATOM 1000 N N . LEU A 1 133 ? 6.312 19.230 14.261 1.00 71.75 133 LEU A N 1
ATOM 1001 C CA . LEU A 1 133 ? 6.482 17.838 14.713 1.00 71.75 133 LEU A CA 1
ATOM 1002 C C . LEU A 1 133 ? 7.855 17.573 15.362 1.00 71.75 133 LEU A C 1
ATOM 1004 O O . LEU A 1 133 ? 8.160 16.444 15.728 1.00 71.75 133 LEU A O 1
ATOM 1008 N N . GLN A 1 134 ? 8.673 18.615 15.543 1.00 61.97 134 GLN A N 1
ATOM 1009 C CA . GLN A 1 134 ? 9.968 18.587 16.230 1.00 61.97 134 GLN A CA 1
ATOM 1010 C C . GLN A 1 134 ? 9.863 18.286 17.738 1.00 61.97 134 GLN A C 1
ATOM 1012 O O . GLN A 1 134 ? 10.879 17.970 18.348 1.00 61.97 134 GLN A O 1
ATOM 1017 N N . GLY A 1 135 ? 8.665 18.369 18.340 1.00 55.34 135 GLY A N 1
ATOM 1018 C CA . GLY A 1 135 ? 8.442 18.162 19.780 1.00 55.34 135 GLY A CA 1
ATOM 1019 C C . GLY A 1 135 ? 7.769 16.846 20.191 1.00 55.34 135 GLY A C 1
ATOM 1020 O O . GLY A 1 135 ? 7.587 16.621 21.384 1.00 55.34 135 GLY A O 1
ATOM 1021 N N . ALA A 1 136 ? 7.380 15.983 19.249 1.00 52.91 136 ALA A N 1
ATOM 1022 C CA . ALA A 1 136 ? 6.826 14.671 19.573 1.00 52.91 136 ALA A CA 1
ATOM 1023 C C . ALA A 1 136 ? 7.899 13.601 19.365 1.00 52.91 136 ALA A C 1
ATOM 1025 O O . ALA A 1 136 ? 8.603 13.608 18.360 1.00 52.91 136 ALA A O 1
ATOM 1026 N N . ASP A 1 137 ? 7.986 12.687 20.323 1.00 56.84 137 ASP A N 1
ATOM 1027 C CA . ASP A 1 137 ? 8.910 11.559 20.491 1.00 56.84 137 ASP A CA 1
ATOM 1028 C C . ASP A 1 137 ? 8.829 10.493 19.363 1.00 56.84 137 ASP A C 1
ATOM 1030 O O . ASP A 1 137 ? 8.857 9.285 19.584 1.00 56.84 137 ASP A O 1
ATOM 1034 N N . PHE A 1 138 ? 8.661 10.927 18.113 1.00 55.00 138 PHE A N 1
ATOM 1035 C CA . PHE A 1 138 ? 8.346 10.095 16.953 1.00 55.00 138 PHE A CA 1
ATOM 1036 C C . PHE A 1 138 ? 9.550 9.259 16.492 1.00 55.00 138 PHE A C 1
ATOM 1038 O O . PHE A 1 138 ? 9.381 8.201 15.891 1.00 55.00 138 PHE A O 1
ATOM 1045 N N . ILE A 1 139 ? 10.772 9.695 16.825 1.00 56.38 139 ILE A N 1
ATOM 1046 C CA . ILE A 1 139 ? 12.023 8.974 16.528 1.00 56.38 139 ILE A CA 1
ATOM 1047 C C . ILE A 1 139 ? 12.328 7.888 17.580 1.00 56.38 139 ILE A C 1
ATOM 1049 O O . ILE A 1 139 ? 13.201 7.051 17.365 1.00 56.38 139 ILE A O 1
ATOM 1053 N N . SER A 1 140 ? 11.566 7.803 18.675 1.00 51.88 140 SER A N 1
ATOM 1054 C CA . SER A 1 140 ? 11.727 6.720 19.658 1.00 51.88 140 SER A CA 1
ATOM 1055 C C . SER A 1 140 ? 11.056 5.404 19.238 1.00 51.88 140 SER A C 1
ATOM 1057 O O . SER A 1 140 ? 11.360 4.356 19.805 1.00 51.88 140 SER A O 1
ATOM 1059 N N . GLY A 1 141 ? 10.189 5.422 18.214 1.00 56.72 141 GLY A N 1
ATOM 1060 C CA . GLY A 1 141 ? 9.483 4.234 17.709 1.00 56.72 141 GLY A CA 1
ATOM 1061 C C . GLY A 1 141 ? 10.154 3.517 16.530 1.00 56.72 141 GLY A C 1
ATOM 1062 O O . GLY A 1 141 ? 9.874 2.345 16.284 1.00 56.72 141 GLY A O 1
ATOM 1063 N N . THR A 1 142 ? 11.060 4.174 15.803 1.00 47.66 142 THR A N 1
ATOM 1064 C CA . THR A 1 142 ? 11.770 3.570 14.666 1.00 47.66 142 THR A CA 1
ATOM 1065 C C . THR A 1 142 ? 13.156 3.102 15.097 1.00 47.66 142 THR A C 1
ATOM 1067 O O . THR A 1 142 ? 14.141 3.817 14.954 1.00 47.66 142 THR A O 1
ATOM 1070 N N . ALA A 1 143 ? 13.186 1.898 15.673 1.00 51.88 143 ALA A N 1
ATOM 1071 C CA . ALA A 1 143 ? 14.306 0.956 15.713 1.00 51.88 143 ALA A CA 1
ATOM 1072 C C . ALA A 1 143 ? 15.718 1.563 15.586 1.00 51.88 143 ALA A C 1
ATOM 1074 O O . ALA A 1 143 ? 16.195 1.703 14.465 1.00 51.88 143 ALA A O 1
ATOM 1075 N N . SER A 1 144 ? 16.418 1.835 16.703 1.00 52.03 144 SER A N 1
ATOM 1076 C CA . SER A 1 144 ? 17.903 1.855 16.712 1.00 52.03 144 SER A CA 1
ATOM 1077 C C . SER A 1 144 ? 18.620 1.936 18.071 1.00 52.03 144 SER A C 1
ATOM 1079 O O . SER A 1 144 ? 19.832 1.767 18.072 1.00 52.03 144 SER A O 1
ATOM 1081 N N . GLN A 1 145 ? 17.982 2.122 19.236 1.00 53.50 145 GLN A N 1
ATOM 1082 C CA . GLN A 1 145 ? 18.759 2.130 20.499 1.00 53.50 145 GLN A CA 1
ATOM 1083 C C . GLN A 1 145 ? 19.026 0.735 21.097 1.00 53.50 145 GLN A C 1
ATOM 1085 O O . GLN A 1 145 ? 20.097 0.527 21.664 1.00 53.50 145 GLN A O 1
ATOM 1090 N N . SER A 1 146 ? 18.141 -0.256 20.916 1.00 48.81 146 SER A N 1
ATOM 1091 C CA . SER A 1 146 ? 18.383 -1.600 21.478 1.00 48.81 146 SER A CA 1
ATOM 1092 C C . SER A 1 146 ? 19.499 -2.368 20.756 1.00 48.81 146 SER A C 1
ATOM 1094 O O . SER A 1 146 ? 20.231 -3.110 21.399 1.00 48.81 146 SER A O 1
ATOM 1096 N N . ASN A 1 147 ? 19.682 -2.164 19.445 1.00 57.62 147 ASN A N 1
ATOM 1097 C CA . ASN A 1 147 ? 20.711 -2.868 18.664 1.00 57.62 147 ASN A CA 1
ATOM 1098 C C . ASN A 1 147 ? 22.098 -2.209 18.768 1.00 57.62 147 ASN A C 1
ATOM 1100 O O . ASN A 1 147 ? 23.110 -2.900 18.688 1.00 57.62 147 ASN A O 1
ATOM 1104 N N . LEU A 1 148 ? 22.168 -0.889 18.994 1.00 56.88 148 LEU A N 1
ATOM 1105 C CA . LEU A 1 148 ? 23.436 -0.175 19.201 1.00 56.88 148 LEU A CA 1
ATOM 1106 C C . LEU A 1 148 ? 24.047 -0.440 20.588 1.00 56.88 148 LEU A C 1
ATOM 1108 O O . LEU A 1 148 ? 25.267 -0.386 20.731 1.00 56.88 148 LEU A O 1
ATOM 1112 N N . ALA A 1 149 ? 23.228 -0.764 21.596 1.00 58.44 149 ALA A N 1
ATOM 1113 C CA . ALA A 1 149 ? 23.710 -1.152 22.924 1.00 58.44 149 ALA A CA 1
ATOM 1114 C C . ALA A 1 149 ? 24.463 -2.497 22.907 1.00 58.44 149 ALA A C 1
ATOM 1116 O O . ALA A 1 149 ? 25.459 -2.647 23.608 1.00 58.44 149 ALA A O 1
ATOM 1117 N N . ILE A 1 150 ? 24.041 -3.434 22.050 1.00 63.78 150 ILE A N 1
ATOM 1118 C CA . ILE A 1 150 ? 24.662 -4.762 21.892 1.00 63.78 150 ILE A CA 1
ATOM 1119 C C . ILE A 1 150 ? 26.038 -4.664 21.202 1.00 63.78 150 ILE A C 1
ATOM 1121 O O . ILE A 1 150 ? 26.920 -5.477 21.458 1.00 63.78 150 ILE A O 1
ATOM 1125 N N . LEU A 1 151 ? 26.256 -3.639 20.369 1.00 57.88 151 LEU A N 1
ATOM 1126 C CA . LEU A 1 151 ? 27.530 -3.406 19.672 1.00 57.88 151 LEU A CA 1
ATOM 1127 C C . LEU A 1 151 ? 28.577 -2.660 20.516 1.00 57.88 151 LEU A C 1
ATOM 1129 O O . LEU A 1 151 ? 29.740 -2.630 20.132 1.00 57.88 151 LEU A O 1
ATOM 1133 N N . LYS A 1 152 ? 28.190 -2.042 21.642 1.00 58.62 152 LYS A N 1
ATOM 1134 C CA . LYS A 1 152 ? 29.122 -1.359 22.564 1.00 58.62 152 LYS A CA 1
ATOM 1135 C C . LYS A 1 152 ? 29.591 -2.230 23.732 1.00 58.62 152 LYS A C 1
ATOM 1137 O O . LYS A 1 152 ? 30.458 -1.794 24.485 1.00 58.62 152 LYS A O 1
ATOM 1142 N N . SER A 1 153 ? 29.010 -3.415 23.913 1.00 52.47 153 SER A N 1
ATOM 1143 C CA . SER A 1 153 ? 29.361 -4.349 24.991 1.00 52.47 153 SER A CA 1
ATOM 1144 C C . SER A 1 153 ? 30.300 -5.477 24.547 1.00 52.47 153 SER A C 1
ATOM 1146 O O . SER A 1 153 ? 30.431 -6.460 25.274 1.00 52.47 153 SER A O 1
ATOM 1148 N N . HIS A 1 154 ? 30.925 -5.350 23.374 1.00 45.81 154 HIS A N 1
ATOM 1149 C CA . HIS A 1 154 ? 31.988 -6.231 22.897 1.00 45.81 154 HIS A CA 1
ATOM 1150 C C . HIS A 1 154 ? 33.182 -5.421 22.398 1.00 45.81 154 HIS A C 1
ATOM 1152 O O . HIS A 1 154 ? 32.948 -4.392 21.726 1.00 45.81 154 HIS A O 1
#

Foldseek 3Di:
DVVVLLVVLLVVLVVLVVVLVVVVVVVPDPVVSVVVNVVVVVVVLVVLCVPQNDPDPSSVSSVVVVVVVVVVVVVVVVVVVVVVVVVVVVVVVVPDPDPVVVVVVVVVVVVVVVVVVVVVVVVVVVVCVVVVVVPDPPVVPPDDDVVVVVVVVD

Organism: NCBI:txid1808352

Radius of gyration: 23.45 Å; chains: 1; bounding box: 53×40×60 Å

Sequence (154 aa):
MEYLTEFVLILLAAAFLAGLYLMRRHHVSFTKTVFTALTVGIVFGFGLQAVFGTQSKIVSTVVDWLNLVGDGYIALLQTLVIPLIFVSLVGAFAKLVNTSDVKKISASVLTTLLLTTAAAALIGIGSVFVFHLQGADFISGTASQSNLAILKSH

pLDDT: mean 78.71, std 14.22, range [45.81, 97.62]

Secondary structure (DSSP, 8-state):
-HHHHHHHHHHHHHHHHHHHHHHHHTT--HHHHHHHHHHHHHHHHHHHHHHH-TT-HHHHHHHHHHHHHHHHHHHHHHHHHHHHHHHHHHHHHHT---HHHHHHHHHHHHHHHHHHHHHHHHHHHHHHHHTTGGGS-GGGSSS-HHHHHHHS--